Protein AF-A0A1S3U3G4-F1 (afdb_monomer_lite)

InterPro domains:
  IPR009332 Mediator of RNA polymerase II transcription subunit 22 [PF06179] (36-135)
  IPR009332 Mediator of RNA polymerase II transcription subunit 22 [PTHR12434] (1-152)

Foldseek 3Di:
DDDDDDDDPDPPPPPDDDPVVVVVVVVVVVVVVLVVLLVVLVCLLVVLVVVLVVLPDPDDDDPDVPVSVVSNVVSVVSNVVSVVSVVVSVVVVVVCVVVVVVVVVVVVVVVVVVVVVVVVVVVVVVVVVVVVVVVVVVVVVVVVVVVVVVVVVVVPDD

Sequence (158 aa):
MNKGGAAGLGGGAGAGSGPTAAAASAAAQKQKTLLQRVEGDIANIVDNFSHLVNVARVNDPPVRNSQEAFMMEMRSARMVQAADSLLKLVSELKQTAIFSGFASLNDHVEQRRIEFNQLAEKTDHTLSKVGEEAAANLKELESHYSSSAQKIMQNLQP

Structure (mmCIF, N/CA/C/O backbone):
data_AF-A0A1S3U3G4-F1
#
_entry.id   AF-A0A1S3U3G4-F1
#
loop_
_atom_site.group_PDB
_atom_site.id
_atom_site.type_symbol
_atom_site.label_atom_id
_atom_site.label_alt_id
_atom_site.label_comp_id
_atom_site.label_asym_id
_atom_site.label_entity_id
_atom_site.label_seq_id
_atom_site.pdbx_PDB_ins_code
_atom_site.Cartn_x
_atom_site.Cartn_y
_atom_site.Cartn_z
_atom_site.occupancy
_atom_site.B_iso_or_equiv
_atom_site.auth_seq_id
_atom_site.auth_comp_id
_atom_site.auth_asym_id
_atom_site.auth_atom_id
_atom_site.pdbx_PDB_model_num
ATOM 1 N N . MET A 1 1 ? -53.253 -13.707 32.583 1.00 36.16 1 MET A N 1
ATOM 2 C CA . MET A 1 1 ? -53.278 -14.556 31.367 1.00 36.16 1 MET A CA 1
ATOM 3 C C . MET A 1 1 ? -52.934 -13.644 30.191 1.00 36.16 1 MET A C 1
ATOM 5 O O . MET A 1 1 ? -53.632 -12.662 30.026 1.00 36.16 1 MET A O 1
ATOM 9 N N . ASN A 1 2 ? -51.712 -13.738 29.642 1.00 41.88 2 ASN A N 1
ATOM 10 C CA . ASN A 1 2 ? -51.392 -14.451 28.379 1.00 41.88 2 ASN A CA 1
ATOM 11 C C . ASN A 1 2 ? -51.920 -13.655 27.162 1.00 41.88 2 ASN A C 1
ATOM 13 O O . ASN A 1 2 ? -53.105 -13.368 27.154 1.00 41.88 2 ASN A O 1
ATOM 17 N N . LYS A 1 3 ? -51.216 -13.249 26.100 1.00 43.06 3 LYS A N 1
ATOM 18 C CA . LYS A 1 3 ? -49.966 -13.575 25.370 1.00 43.06 3 LYS A CA 1
ATOM 19 C C . LYS A 1 3 ? -49.747 -12.331 24.455 1.00 43.06 3 LYS A C 1
ATOM 21 O O . LYS A 1 3 ? -50.729 -11.686 24.119 1.00 43.06 3 LYS A O 1
ATOM 26 N N . GLY A 1 4 ? -48.563 -11.856 24.074 1.00 36.19 4 GLY A N 1
ATOM 27 C CA . GLY A 1 4 ? -47.518 -12.565 23.339 1.00 36.19 4 GLY A CA 1
ATOM 28 C C . GLY A 1 4 ? -47.678 -12.406 21.811 1.00 36.19 4 GLY A C 1
ATOM 29 O O . GLY A 1 4 ? -48.611 -12.973 21.254 1.00 36.19 4 GLY A O 1
ATOM 30 N N . GLY A 1 5 ? -46.718 -11.724 21.163 1.00 35.78 5 GLY A N 1
ATOM 31 C CA . GLY A 1 5 ? -46.407 -11.789 19.716 1.00 35.78 5 GLY A CA 1
ATOM 32 C C . GLY A 1 5 ? -46.941 -10.628 18.860 1.00 35.78 5 GLY A C 1
ATOM 33 O O . GLY A 1 5 ? -48.020 -10.123 19.124 1.00 35.78 5 GLY A O 1
ATOM 34 N N . ALA A 1 6 ? -46.285 -10.147 17.802 1.00 36.09 6 ALA A N 1
ATOM 35 C CA . ALA A 1 6 ? -44.991 -10.434 17.176 1.00 36.09 6 ALA A CA 1
ATOM 36 C C . ALA A 1 6 ? -44.709 -9.256 16.203 1.00 36.09 6 ALA A C 1
ATOM 38 O O . ALA A 1 6 ? -45.630 -8.735 15.585 1.00 36.09 6 ALA A O 1
ATOM 39 N N . ALA A 1 7 ? -43.512 -8.670 16.231 1.00 40.97 7 ALA A N 1
ATOM 40 C CA . ALA A 1 7 ? -42.483 -8.814 15.193 1.00 40.97 7 ALA A CA 1
ATOM 41 C C . ALA A 1 7 ? -42.907 -8.382 13.772 1.00 40.97 7 ALA A C 1
ATOM 43 O O . ALA A 1 7 ? -43.658 -9.067 13.087 1.00 40.97 7 ALA A O 1
ATOM 44 N N . GLY A 1 8 ? -42.325 -7.271 13.315 1.00 32.69 8 GLY A N 1
ATOM 45 C CA . GLY A 1 8 ? -42.428 -6.791 11.937 1.00 32.69 8 GLY A CA 1
ATOM 46 C C . GLY A 1 8 ? -41.546 -5.573 11.658 1.00 32.69 8 GLY A C 1
ATOM 47 O O . GLY A 1 8 ? -41.961 -4.679 10.933 1.00 32.69 8 GLY A O 1
ATOM 48 N N . LEU A 1 9 ? -40.353 -5.492 12.258 1.00 38.19 9 LEU A N 1
ATOM 49 C CA . LEU A 1 9 ? -39.342 -4.513 11.853 1.00 38.19 9 LEU A CA 1
ATOM 50 C C . LEU A 1 9 ? -38.519 -5.145 10.734 1.00 38.19 9 LEU A C 1
ATOM 52 O O . LEU A 1 9 ? -37.629 -5.961 10.971 1.00 38.19 9 LEU A O 1
ATOM 56 N N . GLY A 1 10 ? -38.900 -4.804 9.503 1.00 31.92 10 GLY A N 1
ATOM 57 C CA . GLY A 1 10 ? -38.177 -5.159 8.295 1.00 31.92 10 GLY A CA 1
ATOM 58 C C . GLY A 1 10 ? -36.745 -4.639 8.362 1.00 31.92 10 GLY A C 1
ATOM 59 O O . GLY A 1 10 ? -36.504 -3.433 8.349 1.00 31.92 10 GLY A O 1
ATOM 60 N N . GLY A 1 11 ? -35.798 -5.572 8.418 1.00 37.03 11 GLY A N 1
ATOM 61 C CA . GLY A 1 11 ? -34.391 -5.315 8.162 1.00 37.03 11 GLY A CA 1
ATOM 62 C C . GLY A 1 11 ? -34.191 -4.986 6.688 1.00 37.03 11 GLY A C 1
ATOM 63 O O . GLY A 1 11 ? -33.960 -5.873 5.871 1.00 37.03 11 GLY A O 1
ATOM 64 N N . GLY A 1 12 ? -34.281 -3.703 6.351 1.00 32.50 12 GLY A N 1
ATOM 65 C CA . GLY A 1 12 ? -33.716 -3.165 5.122 1.00 32.50 12 GLY A CA 1
ATOM 66 C C . GLY A 1 12 ? -32.209 -3.028 5.297 1.00 32.50 12 GLY A C 1
ATOM 67 O O . GLY A 1 12 ? -31.729 -2.004 5.776 1.00 32.50 12 GLY A O 1
ATOM 68 N N . ALA A 1 13 ? -31.464 -4.070 4.932 1.00 41.88 13 ALA A N 1
ATOM 69 C CA . ALA A 1 13 ? -30.026 -3.985 4.735 1.00 41.88 13 ALA A CA 1
ATOM 70 C C . ALA A 1 13 ? -29.755 -3.033 3.558 1.00 41.88 13 ALA A C 1
ATOM 72 O O . ALA A 1 13 ? -29.827 -3.419 2.392 1.00 41.88 13 ALA A O 1
ATOM 73 N N . GLY A 1 14 ? -29.488 -1.766 3.876 1.00 37.44 14 GLY A N 1
ATOM 74 C CA . GLY A 1 14 ? -28.977 -0.778 2.935 1.00 37.44 14 GLY A CA 1
ATOM 75 C C . GLY A 1 14 ? -27.564 -1.159 2.509 1.00 37.44 14 GLY A C 1
ATOM 76 O O . GLY A 1 14 ? -26.582 -0.775 3.141 1.00 37.44 14 GLY A O 1
ATOM 77 N N . ALA A 1 15 ? -27.468 -1.950 1.447 1.00 52.94 15 ALA A N 1
ATOM 78 C CA . ALA A 1 15 ? -26.236 -2.153 0.713 1.00 52.94 15 ALA A CA 1
ATOM 79 C C . ALA A 1 15 ? -25.875 -0.858 -0.033 1.00 52.94 15 ALA A C 1
ATOM 81 O O . ALA A 1 15 ? -26.649 -0.374 -0.853 1.00 52.94 15 ALA A O 1
ATOM 82 N N . GLY A 1 16 ? -24.673 -0.338 0.227 1.00 50.16 16 GLY A N 1
ATOM 83 C CA . GLY A 1 16 ? -23.975 0.560 -0.694 1.00 50.16 16 GLY A CA 1
ATOM 84 C C . GLY A 1 16 ? -24.021 2.049 -0.358 1.00 50.16 16 GLY A C 1
ATOM 85 O O . GLY A 1 16 ? -24.753 2.781 -1.000 1.00 50.16 16 GLY A O 1
ATOM 86 N N . SER A 1 17 ? -23.171 2.491 0.579 1.00 49.12 17 SER A N 1
ATOM 87 C CA . SER A 1 17 ? -22.425 3.775 0.521 1.00 49.12 17 SER A CA 1
ATOM 88 C C . SER A 1 17 ? -21.738 4.099 1.860 1.00 49.12 17 SER A C 1
ATOM 90 O O . SER A 1 17 ? -21.775 5.234 2.334 1.00 49.12 17 SER A O 1
ATOM 92 N N . GLY A 1 18 ? -21.144 3.109 2.530 1.00 50.78 18 GLY A N 1
ATOM 93 C CA . GLY A 1 18 ? -20.361 3.380 3.738 1.00 50.78 18 GLY A CA 1
ATOM 94 C C . GLY A 1 18 ? -18.995 3.994 3.388 1.00 50.78 18 GLY A C 1
ATOM 95 O O . GLY A 1 18 ? -18.447 3.659 2.333 1.00 50.78 18 GLY A O 1
ATOM 96 N N . PRO A 1 19 ? -18.391 4.824 4.260 1.00 60.75 19 PRO A N 1
ATOM 97 C CA . PRO A 1 19 ? -17.027 5.346 4.083 1.00 60.75 19 PRO A CA 1
ATOM 98 C C . PRO A 1 19 ? -15.988 4.245 3.788 1.00 60.75 19 PRO A C 1
ATOM 100 O O . PRO A 1 19 ? -15.041 4.466 3.038 1.00 60.75 19 PRO A O 1
ATOM 103 N N . THR A 1 20 ? -16.223 3.021 4.266 1.00 70.94 20 THR A N 1
ATOM 104 C CA . THR A 1 20 ? -15.415 1.827 3.977 1.00 70.94 20 THR A CA 1
ATOM 105 C C . THR A 1 20 ? -15.474 1.384 2.508 1.00 70.94 20 THR A C 1
ATOM 107 O O . THR A 1 20 ? -14.459 0.974 1.953 1.00 70.94 20 THR A O 1
ATOM 110 N N . ALA A 1 21 ? -16.628 1.498 1.839 1.00 69.75 21 ALA A N 1
ATOM 111 C CA . ALA A 1 21 ? -16.771 1.132 0.426 1.00 69.75 21 ALA A CA 1
ATOM 112 C C . ALA A 1 21 ? -16.067 2.145 -0.493 1.00 69.75 21 ALA A C 1
ATOM 114 O O . ALA A 1 21 ? -15.392 1.760 -1.449 1.00 69.75 21 ALA A O 1
ATOM 115 N N . ALA A 1 22 ? -16.161 3.436 -0.160 1.00 74.31 22 ALA A N 1
ATOM 116 C CA . ALA A 1 22 ? -15.423 4.489 -0.852 1.00 74.31 22 ALA A CA 1
ATOM 117 C C . ALA A 1 22 ? -13.904 4.306 -0.680 1.00 74.31 22 ALA A C 1
ATOM 119 O O . ALA A 1 22 ? -13.168 4.325 -1.668 1.00 74.31 22 ALA A O 1
ATOM 120 N N . ALA A 1 23 ? -13.441 4.024 0.543 1.00 75.88 23 ALA A N 1
ATOM 121 C CA . ALA A 1 23 ? -12.035 3.740 0.825 1.00 75.88 23 ALA A CA 1
ATOM 122 C C . ALA A 1 23 ? -11.519 2.497 0.077 1.00 75.88 23 ALA A C 1
ATOM 124 O O . ALA A 1 23 ? -10.435 2.540 -0.506 1.00 75.88 23 ALA A O 1
ATOM 125 N N . ALA A 1 24 ? -12.309 1.420 0.017 1.00 74.94 24 ALA A N 1
ATOM 126 C CA . ALA A 1 24 ? -11.961 0.215 -0.736 1.00 74.94 24 ALA A CA 1
ATOM 127 C C . ALA A 1 24 ? -11.836 0.491 -2.245 1.00 74.94 24 ALA A C 1
ATOM 129 O O . ALA A 1 24 ? -10.873 0.056 -2.878 1.00 74.94 24 ALA A O 1
ATOM 130 N N . SER A 1 25 ? -12.760 1.270 -2.818 1.00 77.62 25 SER A N 1
ATOM 131 C CA . SER A 1 25 ? -12.692 1.660 -4.233 1.00 77.62 25 SER A CA 1
ATOM 132 C C . SER A 1 25 ? -11.470 2.535 -4.541 1.00 77.62 25 SER A C 1
ATOM 134 O O . SER A 1 25 ? -10.792 2.321 -5.546 1.00 77.62 25 SER A O 1
ATOM 136 N N . ALA A 1 26 ? -11.123 3.463 -3.642 1.00 82.62 26 ALA A N 1
ATOM 137 C CA . ALA A 1 26 ? -9.941 4.307 -3.771 1.00 82.62 26 ALA A CA 1
ATOM 138 C C . ALA A 1 26 ? -8.642 3.492 -3.661 1.00 82.62 26 ALA A C 1
ATOM 140 O O . ALA A 1 26 ? -7.702 3.729 -4.420 1.00 82.62 26 ALA A O 1
ATOM 141 N N . ALA A 1 27 ? -8.596 2.498 -2.769 1.00 82.25 27 ALA A N 1
ATOM 142 C CA . ALA A 1 27 ? -7.463 1.584 -2.641 1.00 82.25 27 ALA A CA 1
ATOM 143 C C . ALA A 1 27 ? -7.274 0.729 -3.904 1.00 82.25 27 ALA A C 1
ATOM 145 O O . ALA A 1 27 ? -6.158 0.635 -4.417 1.00 82.25 27 ALA A O 1
ATOM 146 N N . ALA A 1 28 ? -8.361 0.178 -4.455 1.00 82.44 28 ALA A N 1
ATOM 147 C CA . ALA A 1 28 ? -8.326 -0.588 -5.700 1.00 82.44 28 ALA A CA 1
ATOM 148 C C . ALA A 1 28 ? -7.869 0.272 -6.891 1.00 82.44 28 ALA A C 1
ATOM 150 O O . ALA A 1 28 ? -7.025 -0.150 -7.685 1.00 82.44 28 ALA A O 1
ATOM 151 N N . GLN A 1 29 ? -8.365 1.509 -6.986 1.00 88.69 29 GLN A N 1
ATOM 152 C CA . GLN A 1 29 ? -7.934 2.445 -8.022 1.00 88.69 29 GLN A CA 1
ATOM 153 C C . GLN A 1 29 ? -6.453 2.812 -7.869 1.00 88.69 29 GLN A C 1
ATOM 155 O O . GLN A 1 29 ? -5.720 2.826 -8.856 1.00 88.69 29 GLN A O 1
ATOM 160 N N . LYS A 1 30 ? -5.983 3.049 -6.637 1.00 88.06 30 LYS A N 1
ATOM 161 C CA . LYS A 1 30 ? -4.565 3.303 -6.357 1.00 88.06 30 LYS A CA 1
ATOM 162 C C . LYS A 1 30 ? -3.699 2.117 -6.786 1.00 88.06 30 LYS A C 1
ATOM 164 O O . LYS A 1 30 ? -2.701 2.324 -7.467 1.00 88.06 30 LYS A O 1
ATOM 169 N N . GLN A 1 31 ? -4.095 0.887 -6.456 1.00 88.25 31 GLN A N 1
ATOM 170 C CA . GLN A 1 31 ? -3.385 -0.323 -6.882 1.00 88.25 31 GLN A CA 1
ATOM 171 C C . GLN A 1 31 ? -3.285 -0.414 -8.408 1.00 88.25 31 GLN A C 1
ATOM 173 O O . GLN A 1 31 ? -2.203 -0.662 -8.937 1.00 88.25 31 GLN A O 1
ATOM 178 N N . LYS A 1 32 ? -4.390 -0.166 -9.120 1.00 92.81 32 LYS A N 1
ATOM 179 C CA . LYS A 1 32 ? -4.409 -0.168 -10.586 1.00 92.81 32 LYS A CA 1
ATOM 180 C C . LYS A 1 32 ? -3.440 0.862 -11.172 1.00 92.81 32 LYS A C 1
ATOM 182 O O . LYS A 1 32 ? -2.662 0.519 -12.056 1.00 92.81 32 LYS A O 1
ATOM 187 N N . THR A 1 33 ? -3.446 2.092 -10.661 1.00 93.56 33 THR A N 1
ATOM 188 C CA . THR A 1 33 ? -2.533 3.151 -11.117 1.00 93.56 33 THR A CA 1
ATOM 189 C C . THR A 1 33 ? -1.068 2.782 -10.881 1.00 93.56 33 THR A C 1
ATOM 191 O O . THR A 1 33 ? -0.233 2.999 -11.757 1.00 93.56 33 THR A O 1
ATOM 194 N N . LEU A 1 34 ? -0.745 2.202 -9.720 1.00 92.94 34 LEU A N 1
ATOM 195 C CA . LEU A 1 34 ? 0.618 1.766 -9.406 1.00 92.94 34 LEU A CA 1
ATOM 196 C C . LEU A 1 34 ? 1.086 0.667 -10.371 1.00 92.94 34 LEU A C 1
ATOM 198 O O . LEU A 1 34 ? 2.201 0.753 -10.875 1.00 92.94 34 LEU A O 1
ATOM 202 N N . LEU A 1 35 ? 0.231 -0.314 -10.681 1.00 94.19 35 LEU A N 1
ATOM 203 C CA . LEU A 1 35 ? 0.539 -1.370 -11.655 1.00 94.19 35 LEU A CA 1
ATOM 204 C C . LEU A 1 35 ? 0.771 -0.809 -13.060 1.00 94.19 35 LEU A C 1
ATOM 206 O O . LEU A 1 35 ? 1.789 -1.108 -13.675 1.00 94.19 35 LEU A O 1
ATOM 210 N N . GLN A 1 36 ? -0.118 0.068 -13.532 1.00 96.44 36 GLN A N 1
ATOM 211 C CA . GLN A 1 36 ? 0.034 0.710 -14.841 1.00 96.44 36 GLN A CA 1
ATOM 212 C C . GLN A 1 36 ? 1.340 1.506 -14.943 1.00 96.44 36 GLN A C 1
ATOM 214 O O . GLN A 1 36 ? 1.988 1.505 -15.988 1.00 96.44 36 GLN A O 1
ATOM 219 N N . ARG A 1 37 ? 1.750 2.167 -13.854 1.00 96.31 37 ARG A N 1
ATOM 220 C CA . ARG A 1 37 ? 3.017 2.899 -13.793 1.00 96.31 37 ARG A CA 1
ATOM 221 C C . ARG A 1 37 ? 4.225 1.961 -13.858 1.00 96.31 37 ARG A C 1
ATOM 223 O O . ARG A 1 37 ? 5.140 2.249 -14.619 1.00 96.31 37 ARG A O 1
ATOM 230 N N . VAL A 1 38 ? 4.210 0.831 -13.138 1.00 97.38 38 VAL A N 1
ATOM 231 C CA . VAL A 1 38 ? 5.260 -0.208 -13.245 1.00 97.38 38 VAL A CA 1
ATOM 232 C C . VAL A 1 38 ? 5.400 -0.684 -14.682 1.00 97.38 38 VAL A C 1
ATOM 234 O O . VAL A 1 38 ? 6.498 -0.672 -15.230 1.00 97.38 38 VAL A O 1
ATOM 237 N N . GLU A 1 39 ? 4.291 -1.121 -15.276 1.00 97.50 39 GLU A N 1
ATOM 238 C CA . GLU A 1 39 ? 4.275 -1.691 -16.621 1.00 97.50 39 GLU A CA 1
ATOM 239 C C . GLU A 1 39 ? 4.782 -0.675 -17.647 1.00 97.50 39 GLU A C 1
ATOM 241 O O . GLU A 1 39 ? 5.643 -1.002 -18.463 1.00 97.50 39 GLU A O 1
ATOM 246 N N . GLY A 1 40 ? 4.316 0.574 -17.553 1.00 97.81 40 GLY A N 1
ATOM 247 C CA . GLY A 1 40 ? 4.755 1.661 -18.422 1.00 97.81 40 GLY A CA 1
ATOM 248 C C . GLY A 1 40 ? 6.237 2.003 -18.262 1.00 97.81 40 GLY A C 1
ATOM 249 O O . GLY A 1 40 ? 6.940 2.152 -19.259 1.00 97.81 40 GLY A O 1
ATOM 250 N N . ASP A 1 41 ? 6.740 2.101 -17.030 1.00 98.19 41 ASP A N 1
ATOM 251 C CA . ASP A 1 41 ? 8.147 2.423 -16.775 1.00 98.19 41 ASP A CA 1
ATOM 252 C C . ASP A 1 41 ? 9.080 1.280 -17.217 1.00 98.19 41 ASP A C 1
ATOM 254 O O . ASP A 1 41 ? 10.121 1.540 -17.823 1.00 98.19 41 ASP A O 1
ATOM 258 N N . ILE A 1 42 ? 8.697 0.015 -17.002 1.00 97.94 42 ILE A N 1
ATOM 259 C CA . ILE A 1 42 ? 9.455 -1.148 -17.495 1.00 97.94 42 ILE A CA 1
ATOM 260 C C . ILE A 1 42 ? 9.467 -1.177 -19.025 1.00 97.94 42 ILE A C 1
ATOM 262 O O . ILE A 1 42 ? 10.539 -1.328 -19.614 1.00 97.94 42 ILE A O 1
ATOM 266 N N . ALA A 1 43 ? 8.311 -0.997 -19.672 1.00 97.88 43 ALA A N 1
ATOM 267 C CA . ALA A 1 43 ? 8.224 -0.947 -21.130 1.00 97.88 43 ALA A CA 1
ATOM 268 C C . ALA A 1 43 ? 9.111 0.171 -21.695 1.00 97.88 43 ALA A C 1
ATOM 270 O O . ALA A 1 43 ? 9.930 -0.078 -22.577 1.00 97.88 43 ALA A O 1
ATOM 271 N N . ASN A 1 44 ? 9.059 1.370 -21.102 1.00 97.38 44 ASN A N 1
ATOM 272 C CA . ASN A 1 44 ? 9.925 2.485 -21.481 1.00 97.38 44 ASN A CA 1
ATOM 273 C C . ASN A 1 44 ? 11.414 2.129 -21.379 1.00 97.38 44 ASN A C 1
ATOM 275 O O . ASN A 1 44 ? 12.183 2.479 -22.275 1.00 97.38 44 ASN A O 1
ATOM 279 N N . ILE A 1 45 ? 11.848 1.444 -20.319 1.00 98.19 45 ILE A N 1
ATOM 280 C CA . ILE A 1 45 ? 13.251 1.028 -20.179 1.00 98.19 45 ILE A CA 1
ATOM 281 C C . ILE A 1 45 ? 13.629 0.038 -21.284 1.00 98.19 45 ILE A C 1
ATOM 283 O O . ILE A 1 45 ? 14.643 0.235 -21.956 1.00 98.19 45 ILE A O 1
ATOM 287 N N . VAL A 1 46 ? 12.815 -0.999 -21.491 1.00 97.94 46 VAL A N 1
ATOM 288 C CA . VAL A 1 46 ? 13.081 -2.064 -22.469 1.00 97.94 46 VAL A CA 1
ATOM 289 C C . VAL A 1 46 ? 13.098 -1.520 -23.897 1.00 97.94 46 VAL A C 1
ATOM 291 O O . VAL A 1 46 ? 14.021 -1.830 -24.654 1.00 97.94 46 VAL A O 1
ATOM 294 N N . ASP A 1 47 ? 12.139 -0.670 -24.260 1.00 97.19 47 ASP A N 1
ATOM 295 C CA . ASP A 1 47 ? 12.034 -0.089 -25.598 1.00 97.19 47 ASP A CA 1
ATOM 296 C C . ASP A 1 47 ? 13.221 0.835 -25.890 1.00 97.19 47 ASP A C 1
ATOM 298 O O . ASP A 1 47 ? 13.895 0.702 -26.917 1.00 97.19 47 ASP A O 1
ATOM 302 N N . ASN A 1 48 ? 13.540 1.751 -24.966 1.00 96.50 48 ASN A N 1
ATOM 303 C CA . ASN A 1 48 ? 14.674 2.660 -25.142 1.00 96.50 48 ASN A CA 1
ATOM 304 C C . ASN A 1 48 ? 16.007 1.899 -25.189 1.00 96.50 48 ASN A C 1
ATOM 306 O O . ASN A 1 48 ? 16.850 2.229 -26.027 1.00 96.50 48 ASN A O 1
ATOM 310 N N . PHE A 1 49 ? 16.177 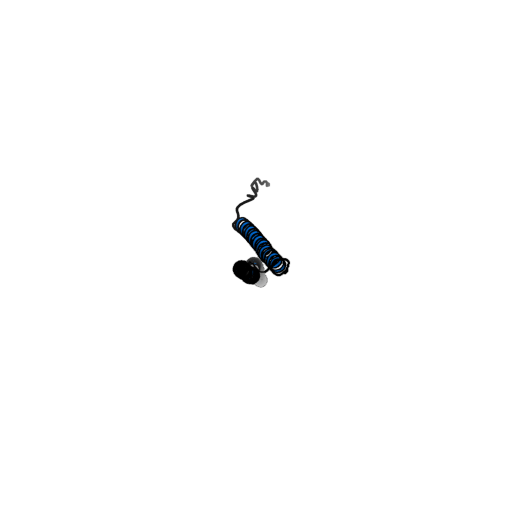0.853 -24.374 1.00 96.19 49 PHE A N 1
ATOM 311 C CA . PHE A 1 49 ? 17.362 -0.003 -24.414 1.00 96.19 49 PHE A CA 1
ATOM 312 C C . PHE A 1 49 ? 17.478 -0.772 -25.735 1.00 96.19 49 PHE A C 1
ATOM 314 O O . PHE A 1 49 ? 18.534 -0.764 -26.365 1.00 96.19 49 PHE A O 1
ATOM 321 N N . SER A 1 50 ? 16.383 -1.371 -26.209 1.00 93.81 50 SER A N 1
ATOM 322 C CA . SER A 1 50 ? 16.342 -2.088 -27.491 1.00 93.81 50 SER A CA 1
ATOM 323 C C . SER A 1 50 ? 16.754 -1.178 -28.645 1.00 93.81 50 SER A C 1
ATOM 325 O O . SER A 1 50 ? 17.530 -1.559 -29.522 1.00 93.81 50 SER A O 1
ATOM 327 N N . HIS A 1 51 ? 16.295 0.070 -28.624 1.00 89.44 51 HIS A N 1
ATOM 328 C CA . HIS A 1 51 ? 16.711 1.055 -29.605 1.00 89.44 51 HIS A CA 1
ATOM 329 C C . HIS A 1 51 ? 18.179 1.470 -29.488 1.00 89.44 51 HIS A C 1
ATOM 331 O O . HIS A 1 51 ? 18.822 1.629 -30.523 1.00 89.44 51 HIS A O 1
ATOM 337 N N . LEU A 1 52 ? 18.716 1.644 -28.275 1.00 90.81 52 LEU A N 1
ATOM 338 C CA . LEU A 1 52 ? 20.143 1.922 -28.079 1.00 90.81 52 LEU A CA 1
ATOM 339 C C . LEU A 1 52 ? 21.007 0.816 -28.686 1.00 90.81 52 LEU A C 1
ATOM 341 O O . LEU A 1 52 ? 21.934 1.112 -29.435 1.00 90.81 52 LEU A O 1
ATOM 345 N N . VAL A 1 53 ? 20.658 -0.447 -28.426 1.00 89.12 53 VAL A N 1
ATOM 346 C CA . VAL A 1 53 ? 21.354 -1.608 -28.996 1.00 89.12 53 VAL A CA 1
ATOM 347 C C . VAL A 1 53 ? 21.273 -1.597 -30.520 1.00 89.12 53 VAL A C 1
ATOM 349 O O . VAL A 1 53 ? 22.283 -1.814 -31.182 1.00 89.12 53 VAL A O 1
ATOM 352 N N . ASN A 1 54 ? 20.103 -1.301 -31.090 1.00 85.31 54 ASN A N 1
ATOM 353 C CA . ASN A 1 54 ? 19.930 -1.254 -32.542 1.00 85.31 54 ASN A CA 1
ATOM 354 C C . ASN A 1 54 ? 20.763 -0.150 -33.208 1.00 85.31 54 ASN A C 1
ATOM 356 O O . ASN A 1 54 ? 21.369 -0.410 -34.242 1.00 85.31 54 ASN A O 1
ATOM 360 N N . VAL A 1 55 ? 20.827 1.047 -32.615 1.00 79.44 55 VAL A N 1
ATOM 361 C CA . VAL A 1 55 ? 21.635 2.166 -33.139 1.00 79.44 55 VAL A CA 1
ATOM 362 C C . VAL A 1 55 ? 23.136 1.919 -32.932 1.00 79.44 55 VAL A C 1
ATOM 364 O O . VAL A 1 55 ? 23.944 2.349 -33.743 1.00 79.44 55 VAL A O 1
ATOM 367 N N . ALA A 1 56 ? 23.530 1.176 -31.894 1.00 79.12 56 ALA A N 1
ATOM 368 C CA . ALA A 1 56 ? 24.931 0.821 -31.657 1.00 79.12 56 ALA A CA 1
ATOM 369 C C . ALA A 1 56 ? 25.493 -0.194 -32.675 1.00 79.12 56 ALA A C 1
ATOM 371 O O . ALA A 1 56 ? 26.710 -0.377 -32.752 1.00 79.12 56 ALA A O 1
ATOM 372 N N . ARG A 1 57 ? 24.639 -0.882 -33.450 1.00 77.00 57 ARG A N 1
ATOM 373 C CA . ARG A 1 57 ? 25.085 -1.839 -34.472 1.00 77.00 57 ARG A CA 1
ATOM 374 C C . ARG A 1 57 ? 25.613 -1.087 -35.693 1.00 77.00 57 ARG A C 1
ATOM 376 O O . ARG A 1 57 ? 24.849 -0.535 -36.476 1.00 77.00 57 ARG A O 1
ATOM 383 N N . VAL A 1 58 ? 26.929 -1.127 -35.874 1.00 65.12 58 VAL A N 1
ATOM 384 C CA . VAL A 1 58 ? 27.632 -0.543 -37.024 1.00 65.12 58 VAL A CA 1
ATOM 385 C C . VAL A 1 58 ? 27.281 -1.328 -38.292 1.00 65.12 58 VAL A C 1
ATOM 387 O O . VAL A 1 58 ? 27.785 -2.432 -38.477 1.00 65.12 58 VAL A O 1
ATOM 390 N N . ASN A 1 59 ? 26.410 -0.784 -39.149 1.00 62.66 59 ASN A N 1
ATOM 391 C CA . ASN A 1 59 ? 26.056 -1.407 -40.433 1.00 62.66 59 ASN A CA 1
ATOM 392 C C . ASN A 1 59 ? 26.217 -0.492 -41.667 1.00 62.66 59 ASN A C 1
ATOM 394 O O . ASN A 1 59 ? 26.189 -1.033 -42.765 1.00 62.66 59 ASN A O 1
ATOM 398 N N . ASP A 1 60 ? 26.436 0.827 -41.539 1.00 60.84 60 ASP A N 1
ATOM 399 C CA . ASP A 1 60 ? 26.536 1.740 -42.701 1.00 60.84 60 ASP A CA 1
ATOM 400 C C . ASP A 1 60 ? 27.652 2.814 -42.586 1.00 60.84 60 ASP A C 1
ATOM 402 O O . ASP A 1 60 ? 28.096 3.114 -41.472 1.00 60.84 60 ASP A O 1
ATOM 406 N N . PRO A 1 61 ? 28.138 3.388 -43.720 1.00 56.09 61 PRO A N 1
ATOM 407 C CA . PRO A 1 61 ? 29.269 4.328 -43.780 1.00 56.09 61 PRO A CA 1
ATOM 408 C C . PRO A 1 61 ? 29.018 5.669 -43.052 1.00 56.09 61 PRO A C 1
ATOM 410 O O . PRO A 1 61 ? 27.882 6.013 -42.729 1.00 56.09 61 PRO A O 1
ATOM 413 N N . PRO A 1 62 ? 30.068 6.482 -42.807 1.00 60.78 62 PRO A N 1
ATOM 414 C CA . PRO A 1 62 ? 30.151 7.410 -41.682 1.00 60.78 62 PRO A CA 1
ATOM 415 C C . PRO A 1 62 ? 29.417 8.729 -41.946 1.00 60.78 62 PRO A C 1
ATOM 417 O O . PRO A 1 62 ? 30.048 9.764 -42.138 1.00 60.78 62 PRO A O 1
ATOM 420 N N . VAL A 1 63 ? 28.085 8.738 -41.969 1.00 58.66 63 VAL A N 1
ATOM 421 C CA . VAL A 1 63 ? 27.329 9.990 -42.140 1.00 58.66 63 VAL A CA 1
ATOM 422 C C . VAL A 1 63 ? 26.052 10.002 -41.298 1.00 58.66 63 VAL A C 1
ATOM 424 O O . VAL A 1 63 ? 24.960 10.107 -41.845 1.00 58.66 63 VAL A O 1
ATOM 427 N N . ARG A 1 64 ? 26.178 9.904 -39.961 1.00 62.97 64 ARG A N 1
ATOM 428 C CA . ARG A 1 64 ? 25.132 10.346 -38.997 1.00 62.97 64 ARG A CA 1
ATOM 429 C C . ARG A 1 64 ? 25.531 10.428 -37.512 1.00 62.97 64 ARG A C 1
ATOM 431 O O . ARG A 1 64 ? 24.665 10.537 -36.648 1.00 62.97 64 ARG A O 1
ATOM 438 N N . ASN A 1 65 ? 26.831 10.500 -37.215 1.00 67.19 65 ASN A N 1
ATOM 439 C CA . ASN A 1 65 ? 27.368 10.377 -35.853 1.00 67.19 65 ASN A CA 1
ATOM 440 C C . ASN A 1 65 ? 26.737 11.342 -34.819 1.00 67.19 65 ASN A C 1
ATOM 442 O O . ASN A 1 65 ? 26.340 10.920 -33.740 1.00 67.19 65 ASN A O 1
ATOM 446 N N . SER A 1 66 ? 26.571 12.632 -35.137 1.00 77.12 66 SER A N 1
ATOM 447 C CA . SER A 1 66 ? 26.082 13.616 -34.152 1.00 77.12 66 SER A CA 1
ATOM 448 C C . SER A 1 66 ? 24.590 13.487 -33.820 1.00 77.12 66 SER A C 1
ATOM 450 O O . SER A 1 66 ? 24.206 13.608 -32.657 1.00 77.12 66 SER A O 1
ATOM 452 N N . GLN A 1 67 ? 23.736 13.226 -34.815 1.00 80.31 67 GLN A N 1
ATOM 453 C CA . GLN A 1 67 ? 22.294 13.068 -34.596 1.00 80.31 67 GLN A CA 1
ATOM 454 C C . GLN A 1 67 ? 21.983 11.758 -33.861 1.00 80.31 67 GLN A C 1
ATOM 456 O O . GLN A 1 67 ? 21.119 11.728 -32.985 1.00 80.31 67 GLN A O 1
ATOM 461 N N . GLU A 1 68 ? 22.691 10.681 -34.198 1.00 79.75 68 GLU A N 1
ATOM 462 C CA . GLU A 1 68 ? 22.556 9.391 -33.519 1.00 79.75 68 GLU A CA 1
ATOM 463 C C . GLU A 1 68 ? 23.064 9.458 -32.080 1.00 79.75 68 GLU A C 1
ATOM 465 O O . GLU A 1 68 ? 22.354 9.004 -31.183 1.00 79.75 68 GLU A O 1
ATOM 470 N N . ALA A 1 69 ? 24.203 10.117 -31.836 1.00 83.06 69 ALA A N 1
ATOM 471 C CA . ALA A 1 69 ? 24.717 10.355 -30.489 1.00 83.06 69 ALA A CA 1
ATOM 472 C C . ALA A 1 69 ? 23.710 11.123 -29.616 1.00 83.06 69 ALA A C 1
ATOM 474 O O . ALA A 1 69 ? 23.413 10.696 -28.500 1.00 83.06 69 ALA A O 1
ATOM 475 N N . PHE A 1 70 ? 23.102 12.191 -30.145 1.00 87.12 70 PHE A N 1
ATOM 476 C CA . PHE A 1 70 ? 22.061 12.934 -29.428 1.00 87.12 70 PHE A CA 1
ATOM 477 C C . PHE A 1 70 ? 20.822 12.072 -29.129 1.00 87.12 70 PHE A C 1
ATOM 479 O O . PHE A 1 70 ? 20.279 12.099 -28.023 1.00 87.12 70 PHE A O 1
ATOM 486 N N . MET A 1 71 ? 20.365 11.262 -30.091 1.00 86.00 71 MET A N 1
ATOM 487 C CA . MET A 1 71 ? 19.243 10.347 -29.859 1.00 86.00 71 MET A CA 1
ATOM 488 C C . MET A 1 71 ? 19.576 9.266 -28.823 1.00 86.00 71 MET A C 1
ATOM 490 O O . MET A 1 71 ? 18.699 8.894 -28.043 1.00 86.00 71 MET A O 1
ATOM 494 N N . MET A 1 72 ? 20.810 8.758 -28.797 1.00 89.19 72 MET A N 1
ATOM 495 C CA . MET A 1 72 ? 21.264 7.807 -27.781 1.00 89.19 72 MET A CA 1
ATOM 496 C C . MET A 1 72 ? 21.282 8.441 -26.386 1.00 89.19 72 MET A C 1
ATOM 498 O O . MET A 1 72 ? 20.800 7.833 -25.428 1.00 89.19 72 MET A O 1
ATOM 502 N N . GLU A 1 73 ? 21.763 9.677 -26.268 1.00 91.31 73 GLU A N 1
ATOM 503 C CA . GLU A 1 73 ? 21.752 10.425 -25.008 1.00 91.31 73 GLU A CA 1
ATOM 504 C C . GLU A 1 73 ? 20.318 10.627 -24.498 1.00 91.31 73 GLU A C 1
ATOM 506 O O . GLU A 1 73 ? 20.005 10.279 -23.359 1.00 91.31 73 GLU A O 1
ATOM 511 N N . MET A 1 74 ? 19.405 11.069 -25.369 1.00 93.94 74 MET A N 1
ATOM 512 C CA . MET A 1 74 ? 17.996 11.273 -25.017 1.00 93.94 74 MET A CA 1
ATOM 513 C C . MET A 1 74 ? 17.303 9.976 -24.570 1.00 93.94 74 MET A C 1
ATOM 515 O O . MET A 1 74 ? 16.537 9.973 -23.605 1.00 93.94 74 MET A O 1
ATOM 519 N N . ARG A 1 75 ? 17.563 8.851 -25.247 1.00 93.38 75 ARG A N 1
ATOM 520 C CA . ARG A 1 75 ? 17.019 7.535 -24.858 1.00 93.38 75 ARG A CA 1
ATOM 521 C C . ARG A 1 75 ? 17.576 7.072 -23.513 1.00 93.38 75 ARG A C 1
ATOM 523 O O . ARG A 1 75 ? 16.812 6.595 -22.678 1.00 93.38 75 ARG A O 1
ATOM 530 N N . SER A 1 76 ? 18.873 7.266 -23.282 1.00 95.19 76 SER A N 1
ATOM 531 C CA . SER A 1 76 ? 19.516 6.945 -22.003 1.00 95.19 76 SER A CA 1
ATOM 532 C C . SER A 1 76 ? 18.921 7.779 -20.866 1.00 95.19 76 SER A C 1
ATOM 534 O O . SER A 1 76 ? 18.561 7.235 -19.825 1.00 95.19 76 SER A O 1
ATOM 536 N N . ALA A 1 77 ? 18.708 9.080 -21.089 1.00 96.88 77 ALA A N 1
ATOM 537 C CA . ALA A 1 77 ? 18.051 9.958 -20.124 1.00 96.88 77 ALA A CA 1
ATOM 538 C C . ALA A 1 77 ? 16.620 9.493 -19.794 1.00 96.88 77 ALA A C 1
ATOM 540 O O . ALA A 1 77 ? 16.237 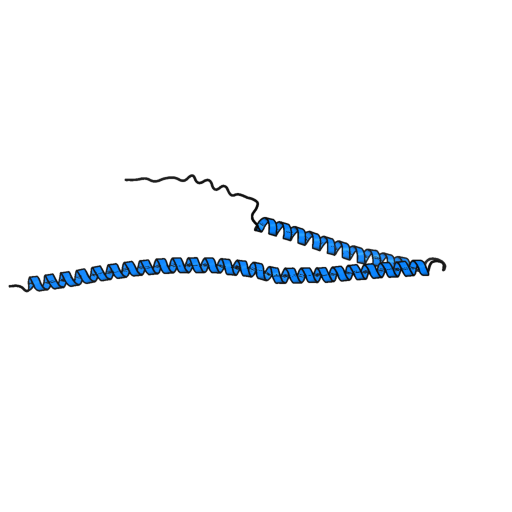9.452 -18.625 1.00 96.88 77 ALA A O 1
ATOM 541 N N . ARG A 1 78 ? 15.844 9.064 -20.800 1.00 96.69 78 ARG A N 1
ATOM 542 C CA . ARG A 1 78 ? 14.497 8.498 -20.595 1.00 96.69 78 ARG A CA 1
ATOM 543 C C . ARG A 1 78 ? 14.515 7.202 -19.785 1.00 96.69 78 ARG A C 1
ATOM 545 O O . ARG A 1 78 ? 13.649 7.019 -18.935 1.00 96.69 78 ARG A O 1
ATOM 552 N N . MET A 1 79 ? 15.501 6.327 -20.000 1.00 98.00 79 MET A N 1
ATOM 553 C CA . MET A 1 79 ? 15.672 5.121 -19.179 1.00 98.00 79 MET A CA 1
ATOM 554 C C . MET A 1 79 ? 15.964 5.472 -17.718 1.00 98.00 79 MET A C 1
ATOM 556 O O . MET A 1 79 ? 15.353 4.896 -16.821 1.00 98.00 79 MET A O 1
ATOM 560 N N . VAL A 1 80 ? 16.856 6.439 -17.474 1.00 98.00 80 VAL A N 1
ATOM 561 C CA . VAL A 1 80 ? 17.172 6.912 -16.115 1.00 98.00 80 VAL A CA 1
ATOM 562 C C . VAL A 1 80 ? 15.932 7.509 -15.445 1.00 98.00 80 VAL A C 1
ATOM 564 O O . VAL A 1 80 ? 15.665 7.216 -14.282 1.00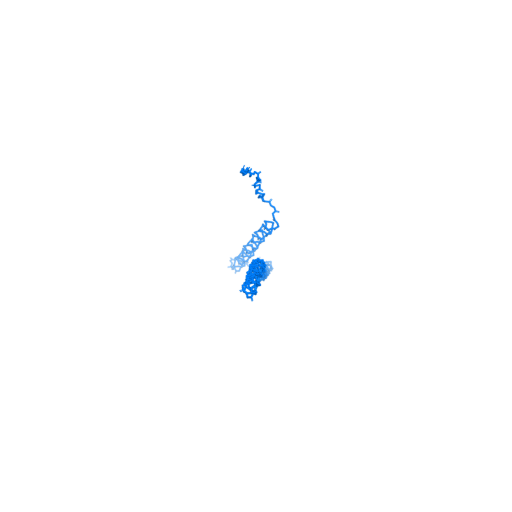 98.00 80 VAL A O 1
ATOM 567 N N . GLN A 1 81 ? 15.129 8.282 -16.178 1.00 97.88 81 GLN A N 1
ATOM 568 C CA . GLN A 1 81 ? 13.878 8.842 -15.668 1.00 97.88 81 GLN A CA 1
ATOM 569 C C . GLN A 1 81 ? 12.855 7.755 -15.295 1.00 97.88 81 GLN A C 1
ATOM 571 O O . GLN A 1 81 ? 12.231 7.840 -14.237 1.00 97.88 81 GLN A O 1
ATOM 576 N N . ALA A 1 82 ? 12.688 6.729 -16.133 1.00 98.06 82 ALA A N 1
ATOM 577 C CA . ALA A 1 82 ? 11.808 5.600 -15.835 1.00 98.06 82 ALA A CA 1
ATOM 578 C C . ALA A 1 82 ? 12.305 4.802 -14.615 1.00 98.06 82 ALA A C 1
ATOM 580 O O . ALA A 1 82 ? 11.515 4.437 -13.746 1.00 98.06 8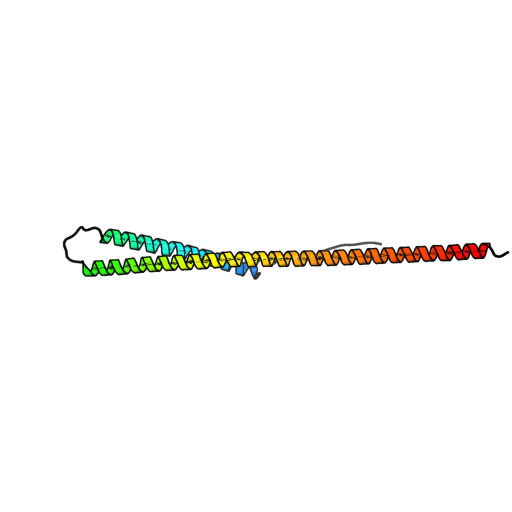2 ALA A O 1
ATOM 581 N N . ALA A 1 83 ? 13.620 4.607 -14.482 1.00 98.12 83 ALA A N 1
ATOM 582 C CA . ALA A 1 83 ? 14.212 3.960 -13.313 1.00 98.12 83 ALA A CA 1
ATOM 583 C C . ALA A 1 83 ? 13.986 4.765 -12.017 1.00 98.12 83 ALA A C 1
ATOM 585 O O . ALA A 1 83 ? 13.613 4.192 -10.993 1.00 98.12 83 ALA A O 1
ATOM 586 N N . ASP A 1 84 ? 14.142 6.092 -12.054 1.00 97.94 84 ASP A N 1
ATOM 587 C CA . ASP A 1 84 ? 13.818 6.972 -10.922 1.00 97.94 84 ASP A CA 1
ATOM 588 C C . ASP A 1 84 ? 12.322 6.910 -10.562 1.00 97.94 84 ASP A C 1
ATOM 590 O O . ASP A 1 84 ? 11.949 6.836 -9.388 1.00 97.94 84 ASP A O 1
ATOM 594 N N . SER A 1 85 ? 11.443 6.859 -11.567 1.00 97.81 85 SER A N 1
ATOM 595 C CA . SER A 1 85 ? 10.007 6.664 -11.351 1.00 97.81 85 SER A CA 1
ATOM 596 C C . SER A 1 85 ? 9.701 5.337 -10.640 1.00 97.81 85 SER A C 1
ATOM 598 O O . SER A 1 85 ? 8.923 5.336 -9.680 1.00 97.81 85 SER A O 1
ATOM 600 N N . LEU A 1 86 ? 10.371 4.239 -11.012 1.00 98.12 86 LEU A N 1
ATOM 601 C CA . LEU A 1 86 ? 10.258 2.949 -10.320 1.00 98.12 86 LEU A CA 1
ATOM 602 C C . LEU A 1 86 ? 10.763 3.016 -8.868 1.00 98.12 86 LEU A C 1
ATOM 604 O O . LEU A 1 86 ? 10.131 2.454 -7.974 1.00 98.12 86 LEU A O 1
ATOM 608 N N . LEU A 1 87 ? 11.856 3.733 -8.588 1.00 97.69 87 LEU A N 1
ATOM 609 C CA . LEU A 1 87 ? 12.348 3.923 -7.214 1.00 97.69 87 LEU A CA 1
ATOM 610 C C . LEU A 1 87 ? 11.350 4.701 -6.342 1.00 97.69 87 LEU A C 1
ATOM 612 O O . LEU A 1 87 ? 11.121 4.346 -5.178 1.00 97.69 87 LEU A O 1
ATOM 616 N N . LYS A 1 88 ? 10.711 5.735 -6.903 1.00 96.94 88 LYS A N 1
ATOM 617 C CA . LYS A 1 88 ? 9.631 6.477 -6.229 1.00 96.94 88 LYS A CA 1
ATOM 618 C C . LYS A 1 88 ? 8.436 5.578 -5.950 1.00 96.94 88 LYS A C 1
ATOM 620 O O . LYS A 1 88 ? 7.940 5.561 -4.828 1.00 96.94 88 LYS A O 1
ATOM 625 N N . LEU A 1 89 ? 8.036 4.766 -6.924 1.00 96.31 89 LEU A N 1
ATOM 626 C CA . LEU A 1 89 ? 6.966 3.793 -6.753 1.00 96.31 89 LEU A CA 1
ATOM 627 C C . LEU A 1 89 ? 7.266 2.791 -5.623 1.00 96.31 89 LEU A C 1
ATOM 629 O O . LEU A 1 89 ? 6.420 2.559 -4.761 1.00 96.31 89 LEU A O 1
ATOM 633 N N . VAL A 1 90 ? 8.476 2.226 -5.574 1.00 95.69 90 VAL A N 1
ATOM 634 C CA . VAL A 1 90 ? 8.891 1.329 -4.480 1.00 95.69 90 VAL A CA 1
ATOM 635 C C . VAL A 1 90 ? 8.802 2.039 -3.128 1.00 95.69 90 VAL A C 1
ATOM 637 O O . VAL A 1 90 ? 8.382 1.440 -2.136 1.00 95.69 90 VAL A O 1
ATOM 640 N N . SER A 1 91 ? 9.161 3.321 -3.078 1.00 95.25 91 SER A N 1
ATOM 641 C CA . SER A 1 91 ? 9.046 4.136 -1.865 1.00 95.25 91 SER A CA 1
ATOM 642 C C . SER A 1 91 ? 7.582 4.332 -1.443 1.00 95.25 91 SER A C 1
ATOM 644 O O . SER A 1 91 ? 7.256 4.129 -0.274 1.00 95.25 91 SER A O 1
ATOM 646 N N . GLU A 1 92 ? 6.681 4.623 -2.387 1.00 93.00 92 GLU A N 1
ATOM 647 C CA . GLU A 1 92 ? 5.231 4.725 -2.147 1.00 93.00 92 GLU A CA 1
ATOM 648 C C . GLU A 1 92 ? 4.620 3.395 -1.654 1.00 93.00 92 GLU A C 1
ATOM 650 O O . GLU A 1 92 ? 3.754 3.387 -0.769 1.00 93.00 92 GLU A O 1
ATOM 655 N N . LEU A 1 93 ? 5.083 2.257 -2.184 1.00 92.25 93 LEU A N 1
ATOM 656 C CA . LEU A 1 93 ? 4.656 0.922 -1.748 1.00 92.25 93 LEU A CA 1
ATOM 657 C C . LEU A 1 93 ? 5.114 0.618 -0.320 1.00 92.25 93 LEU A C 1
ATOM 659 O O . LEU A 1 93 ? 4.306 0.179 0.499 1.00 92.25 93 LEU A O 1
ATOM 663 N N . LYS A 1 94 ? 6.380 0.909 0.008 1.00 92.00 94 LYS A N 1
ATOM 664 C CA . LYS A 1 94 ? 6.907 0.775 1.377 1.00 92.00 94 LYS A CA 1
ATOM 665 C C . LYS A 1 94 ? 6.109 1.627 2.359 1.00 92.00 94 LYS A C 1
ATOM 667 O O . LYS A 1 94 ? 5.714 1.135 3.413 1.00 92.00 94 LYS A O 1
ATOM 672 N N . GLN A 1 95 ? 5.824 2.875 1.991 1.00 89.44 95 GLN A N 1
ATOM 673 C CA . GLN A 1 95 ? 5.011 3.777 2.799 1.00 89.44 95 GLN A CA 1
ATOM 674 C C . GLN A 1 95 ? 3.609 3.195 3.039 1.00 89.44 95 GLN A C 1
ATOM 676 O O . GLN A 1 95 ? 3.148 3.134 4.177 1.00 89.44 95 GLN A O 1
ATOM 681 N N . THR A 1 96 ? 2.953 2.707 1.982 1.00 86.44 96 THR A N 1
ATOM 682 C CA . THR A 1 96 ? 1.619 2.095 2.079 1.00 86.44 96 THR A CA 1
ATOM 683 C C . THR A 1 96 ? 1.625 0.860 2.990 1.00 86.44 96 THR A C 1
ATOM 685 O O . THR A 1 96 ? 0.732 0.724 3.821 1.00 86.44 96 THR A O 1
ATOM 688 N N . ALA A 1 97 ? 2.642 -0.004 2.900 1.00 83.31 97 ALA A N 1
ATOM 689 C CA . ALA A 1 97 ? 2.762 -1.192 3.749 1.00 83.31 97 ALA A CA 1
ATOM 690 C C . ALA A 1 97 ? 2.934 -0.844 5.240 1.00 83.31 97 ALA A C 1
ATOM 692 O O . ALA A 1 97 ? 2.282 -1.452 6.089 1.00 83.31 97 ALA A O 1
ATOM 693 N N . ILE A 1 98 ? 3.753 0.166 5.559 1.00 81.38 98 ILE A N 1
ATOM 694 C CA . ILE A 1 98 ? 3.961 0.632 6.941 1.00 81.38 98 ILE A CA 1
ATOM 695 C C . ILE A 1 98 ? 2.648 1.154 7.538 1.00 81.38 98 ILE A C 1
ATOM 697 O O . ILE A 1 98 ? 2.257 0.752 8.632 1.00 81.38 98 ILE A O 1
ATOM 701 N N . PHE A 1 99 ? 1.932 2.018 6.812 1.00 77.56 99 PHE A N 1
ATOM 702 C CA . PHE A 1 99 ? 0.699 2.620 7.329 1.00 77.56 99 PHE A CA 1
ATOM 703 C C . PHE A 1 99 ? -0.499 1.665 7.334 1.00 77.56 99 PHE A C 1
ATOM 705 O O . PHE A 1 99 ? -1.351 1.770 8.216 1.00 77.56 99 PHE A O 1
ATOM 712 N N . SER A 1 100 ? -0.550 0.691 6.420 1.00 78.44 100 SER A N 1
ATOM 713 C CA . SER A 1 100 ? -1.586 -0.349 6.429 1.00 78.44 100 SER A CA 1
ATOM 714 C C . SER A 1 100 ? -1.550 -1.186 7.710 1.00 78.44 100 SER A C 1
ATOM 716 O O . SER A 1 100 ? -2.606 -1.563 8.218 1.00 78.44 100 SER A O 1
ATOM 718 N N . GLY A 1 101 ? -0.355 -1.458 8.248 1.00 78.06 101 GLY A N 1
ATOM 719 C CA . GLY A 1 101 ? -0.207 -2.162 9.521 1.00 78.06 101 GLY A CA 1
ATOM 720 C C . GLY A 1 101 ? -0.836 -1.394 10.686 1.00 78.06 101 GLY A C 1
ATOM 721 O O . GLY A 1 101 ? -1.522 -1.989 11.512 1.00 78.06 101 GLY A O 1
ATOM 722 N N . PHE A 1 102 ? -0.678 -0.066 10.717 1.00 74.62 102 PHE A N 1
ATOM 723 C CA . PHE A 1 102 ? -1.258 0.776 11.766 1.00 74.62 102 PHE A CA 1
ATOM 724 C C . PHE A 1 102 ? -2.777 0.892 11.679 1.00 74.62 102 PHE A C 1
ATOM 726 O O . PHE A 1 102 ? -3.426 0.857 12.718 1.00 74.62 102 PHE A O 1
ATOM 733 N N . ALA A 1 103 ? -3.351 0.989 10.477 1.00 75.88 103 ALA A N 1
ATOM 734 C CA . ALA A 1 103 ? -4.805 1.025 10.315 1.00 75.88 103 ALA A CA 1
ATOM 735 C C . ALA A 1 103 ? -5.458 -0.270 10.833 1.00 75.88 103 ALA A C 1
ATOM 737 O O . ALA A 1 103 ? -6.347 -0.218 11.676 1.00 75.88 103 ALA A O 1
ATOM 738 N N . SER A 1 104 ? -4.938 -1.434 10.421 1.00 76.88 104 SER A N 1
ATOM 739 C CA . SER A 1 104 ? -5.432 -2.728 10.911 1.00 76.88 104 SER A CA 1
ATOM 740 C C . SER A 1 104 ? -5.204 -2.916 12.414 1.00 76.88 104 SER A C 1
ATOM 742 O O . SER A 1 104 ? -6.050 -3.482 13.105 1.00 76.88 104 SER A O 1
ATOM 744 N N . LEU A 1 105 ? -4.074 -2.443 12.946 1.00 75.88 105 LEU A N 1
ATOM 745 C CA . LEU A 1 105 ? -3.815 -2.482 14.383 1.00 75.88 105 LEU A CA 1
ATOM 746 C C . LEU A 1 105 ? -4.793 -1.588 15.155 1.00 75.88 105 LEU A C 1
ATOM 748 O O . LEU A 1 105 ? -5.296 -2.005 16.194 1.00 75.88 105 LEU A O 1
ATOM 752 N N . ASN A 1 106 ? -5.084 -0.391 14.645 1.00 83.62 106 ASN A N 1
ATOM 753 C CA . ASN A 1 106 ? -6.041 0.533 15.242 1.00 83.62 106 ASN A CA 1
ATOM 754 C C . ASN A 1 106 ? -7.450 -0.075 15.296 1.00 83.62 106 ASN A C 1
ATOM 756 O O . ASN A 1 106 ? -8.078 -0.045 16.352 1.00 83.62 106 ASN A O 1
ATOM 760 N N . ASP A 1 107 ? -7.904 -0.699 14.206 1.00 84.31 107 ASP A N 1
ATOM 761 C CA . ASP A 1 107 ? -9.200 -1.387 14.158 1.00 84.31 107 ASP A CA 1
ATOM 762 C C . ASP A 1 107 ? -9.271 -2.534 15.183 1.00 84.31 107 ASP A C 1
ATOM 764 O O . ASP A 1 107 ? -10.261 -2.675 15.901 1.00 84.31 107 ASP A O 1
ATOM 768 N N . HIS A 1 108 ? -8.198 -3.323 15.322 1.00 88.38 108 HIS A N 1
ATOM 769 C CA . HIS A 1 108 ? -8.129 -4.387 16.328 1.00 88.38 108 HIS A CA 1
ATOM 770 C C . HIS A 1 108 ? -8.113 -3.862 17.770 1.00 88.38 108 HIS A C 1
ATOM 772 O O . HIS A 1 108 ? -8.732 -4.467 18.649 1.00 88.38 108 HIS A O 1
ATOM 778 N N . VAL A 1 109 ? -7.396 -2.767 18.038 1.00 90.75 109 VAL A N 1
ATOM 779 C CA . VAL A 1 109 ? -7.375 -2.130 19.364 1.00 90.75 109 VAL A CA 1
ATOM 780 C C . VAL A 1 109 ? -8.764 -1.605 19.719 1.00 90.75 109 VAL A C 1
ATOM 782 O O . VAL A 1 109 ? -9.223 -1.825 20.839 1.00 90.75 109 VAL A O 1
ATOM 785 N N . GLU A 1 110 ? -9.457 -0.983 18.767 1.00 92.56 110 GLU A N 1
ATOM 786 C CA . GLU A 1 110 ? -10.809 -0.462 18.959 1.00 92.56 110 GLU A CA 1
ATOM 787 C C . GLU A 1 110 ? -11.830 -1.582 19.201 1.00 92.56 110 GLU A C 1
ATOM 789 O O . GLU A 1 110 ? -12.617 -1.515 20.147 1.00 92.56 110 GLU A O 1
ATOM 794 N N . GLN A 1 111 ? -11.758 -2.668 18.427 1.00 93.12 111 GLN A N 1
ATOM 795 C CA . GLN A 1 111 ? -12.586 -3.856 18.639 1.00 93.12 111 GLN A CA 1
ATOM 796 C C . GLN A 1 111 ? -12.377 -4.444 20.043 1.00 93.12 111 GLN A C 1
ATOM 798 O O . GLN A 1 111 ? -13.336 -4.684 20.778 1.00 93.12 111 GLN A O 1
ATOM 803 N N . ARG A 1 112 ? -11.116 -4.605 20.462 1.00 94.56 112 ARG A N 1
ATOM 804 C CA . ARG A 1 112 ? -10.782 -5.114 21.798 1.00 94.56 112 ARG A CA 1
ATOM 805 C C . ARG A 1 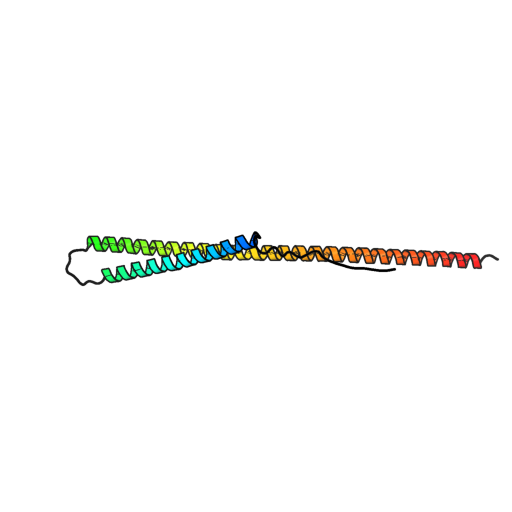112 ? -11.241 -4.170 22.912 1.00 94.56 112 ARG A C 1
ATOM 807 O O . ARG A 1 112 ? -11.670 -4.634 23.965 1.00 94.56 112 ARG A O 1
ATOM 814 N N . ARG A 1 113 ? -11.175 -2.853 22.698 1.00 94.69 113 ARG A N 1
ATOM 815 C CA . ARG A 1 113 ? -11.695 -1.846 23.637 1.00 94.69 113 ARG A CA 1
ATOM 816 C C . ARG A 1 113 ? -13.198 -2.028 23.854 1.00 94.69 113 ARG A C 1
ATOM 818 O O . ARG A 1 113 ? -13.652 -2.015 24.996 1.00 94.69 113 ARG A O 1
ATOM 825 N N . ILE A 1 114 ? -13.960 -2.229 22.778 1.00 96.31 114 ILE A N 1
ATOM 826 C CA . ILE A 1 114 ? -15.407 -2.480 22.848 1.00 96.31 114 ILE A CA 1
ATOM 827 C C . ILE A 1 114 ? -15.693 -3.780 23.609 1.00 96.31 114 ILE A C 1
ATOM 829 O O . ILE A 1 114 ? -16.544 -3.791 24.497 1.00 96.31 114 ILE A O 1
ATOM 833 N N . GLU A 1 115 ? -14.962 -4.855 23.314 1.00 97.00 115 GLU A N 1
ATOM 834 C CA . GLU A 1 115 ? -15.104 -6.141 24.009 1.00 97.00 115 GLU A CA 1
ATOM 835 C C . GLU A 1 115 ? -14.823 -6.024 25.511 1.00 97.00 115 GLU A C 1
ATOM 837 O O . GLU A 1 115 ? -15.591 -6.541 26.324 1.00 97.00 115 GLU A O 1
ATOM 842 N N . PHE A 1 116 ? -13.766 -5.303 25.899 1.00 97.31 116 PHE A N 1
ATOM 843 C CA . PHE A 1 116 ? -13.461 -5.076 27.310 1.00 97.31 116 PHE A CA 1
ATOM 844 C C . PHE A 1 116 ? -14.507 -4.220 28.013 1.00 97.31 116 PHE A C 1
ATOM 846 O O . PHE A 1 116 ? -14.858 -4.535 29.147 1.00 97.31 116 PHE A O 1
ATOM 853 N N . ASN A 1 117 ? -15.055 -3.201 27.352 1.00 97.75 117 ASN A N 1
ATOM 854 C CA . ASN A 1 117 ? -16.156 -2.422 27.917 1.00 97.75 117 ASN A CA 1
ATOM 855 C C . ASN A 1 117 ? -17.394 -3.294 28.155 1.00 97.75 117 ASN A C 1
ATOM 857 O O . ASN A 1 117 ? -17.962 -3.267 29.241 1.00 97.75 117 ASN A O 1
ATOM 861 N N . GLN A 1 118 ? -17.762 -4.138 27.188 1.00 97.94 118 GLN A N 1
ATOM 862 C CA . GLN A 1 118 ? -18.881 -5.070 27.354 1.00 97.94 118 GLN A CA 1
ATOM 863 C C . GLN A 1 118 ? -18.630 -6.083 28.476 1.00 97.94 118 GLN A C 1
ATOM 865 O O . GLN A 1 118 ? -19.554 -6.460 29.197 1.00 97.94 118 GLN A O 1
ATOM 870 N N . LEU A 1 119 ? -17.392 -6.562 28.619 1.00 98.00 119 LEU A N 1
ATOM 871 C CA . LEU A 1 119 ? -17.024 -7.468 29.702 1.00 98.00 119 LEU A CA 1
ATOM 872 C C . LEU A 1 119 ? -17.087 -6.767 31.064 1.00 98.00 119 LEU A C 1
ATOM 874 O O . LEU A 1 119 ? -17.585 -7.360 32.022 1.00 98.00 119 LEU A O 1
ATOM 878 N N . ALA A 1 120 ? -16.626 -5.518 31.145 1.00 97.62 120 ALA A N 1
ATOM 879 C CA . ALA A 1 120 ? -16.703 -4.705 32.352 1.00 97.62 120 ALA A CA 1
ATOM 880 C C . ALA A 1 120 ? -18.162 -4.480 32.773 1.00 97.62 120 ALA A C 1
ATOM 882 O O . ALA A 1 120 ? -18.507 -4.783 33.910 1.00 97.62 120 ALA A O 1
ATOM 883 N N . GLU A 1 121 ? -19.036 -4.077 31.847 1.00 97.94 121 GLU A N 1
ATOM 884 C CA . GLU A 1 121 ? -20.472 -3.891 32.110 1.00 97.94 121 GLU A CA 1
ATOM 885 C C . GLU A 1 121 ? -21.152 -5.182 32.590 1.00 97.94 121 GLU A C 1
ATOM 887 O O . GLU A 1 121 ? -21.900 -5.176 33.567 1.00 97.94 121 GLU A O 1
ATOM 892 N N . LYS A 1 122 ? -20.869 -6.322 31.945 1.00 98.12 122 LYS A N 1
ATOM 893 C CA . LYS A 1 122 ? -21.401 -7.630 32.374 1.00 98.12 122 LYS A CA 1
ATOM 894 C C . LYS A 1 122 ? -20.922 -8.017 33.771 1.00 98.12 122 LYS A C 1
ATOM 896 O O . LYS A 1 122 ? -21.689 -8.588 34.550 1.00 98.12 122 LYS A O 1
ATOM 901 N N . THR A 1 123 ? -19.657 -7.737 34.069 1.00 98.19 123 THR A N 1
ATOM 902 C CA . THR A 1 123 ? -19.057 -8.031 35.374 1.00 98.19 123 THR A CA 1
ATOM 903 C C . THR A 1 123 ? -19.697 -7.170 36.455 1.00 98.19 123 THR A C 1
ATOM 905 O O . THR A 1 123 ? -20.108 -7.707 37.479 1.00 98.19 123 THR A O 1
ATOM 908 N N . ASP A 1 124 ? -19.859 -5.873 36.199 1.00 98.19 124 ASP A N 1
ATOM 909 C CA . ASP A 1 124 ? -20.475 -4.924 37.127 1.00 98.19 124 ASP A CA 1
ATOM 910 C C . ASP A 1 124 ? -21.942 -5.281 37.405 1.00 98.19 124 ASP A C 1
ATOM 912 O O . ASP A 1 124 ? -22.373 -5.362 38.556 1.00 98.19 124 ASP A O 1
ATOM 916 N N . HIS A 1 125 ? -22.692 -5.652 36.362 1.00 98.25 125 HIS A N 1
ATOM 917 C CA . HIS A 1 125 ? -24.063 -6.132 36.521 1.00 98.25 125 HIS A CA 1
ATOM 918 C C . HIS A 1 125 ? -24.144 -7.405 37.380 1.00 98.25 125 HIS A C 1
ATOM 920 O O . HIS A 1 125 ? -24.996 -7.513 38.265 1.00 98.25 125 HIS A O 1
ATOM 926 N N . THR A 1 126 ? -23.244 -8.365 37.146 1.00 98.12 126 THR A N 1
ATOM 927 C CA . THR A 1 126 ? -23.191 -9.607 37.930 1.00 98.12 126 THR A CA 1
ATOM 928 C C . THR A 1 126 ? -22.827 -9.319 39.386 1.00 98.12 126 THR A C 1
ATOM 930 O O . THR A 1 126 ? -23.444 -9.876 40.291 1.00 98.12 126 THR A O 1
ATOM 933 N N . LEU A 1 127 ? -21.869 -8.419 39.621 1.00 98.25 127 LEU A N 1
ATOM 934 C CA . LEU A 1 127 ? -21.453 -8.004 40.958 1.00 98.25 127 LEU A CA 1
ATOM 935 C C . LEU A 1 127 ? -22.595 -7.323 41.726 1.00 98.25 127 LEU A C 1
ATOM 937 O O . LEU A 1 127 ? -22.831 -7.677 42.880 1.00 98.25 127 LEU A O 1
ATOM 941 N N . SER A 1 128 ? -23.340 -6.417 41.084 1.00 98.19 128 SER A N 1
ATOM 942 C CA . SER A 1 128 ? -24.523 -5.772 41.674 1.00 98.19 128 SER A CA 1
ATOM 943 C C . SER A 1 128 ? -25.562 -6.808 42.093 1.00 98.19 128 SER A C 1
ATOM 945 O O . SER A 1 128 ? -26.027 -6.796 43.230 1.00 98.19 128 SER A O 1
ATOM 947 N N . LYS A 1 129 ? -25.867 -7.766 41.211 1.00 98.25 129 LYS A N 1
ATOM 948 C CA . LYS A 1 129 ? -26.837 -8.830 41.490 1.00 98.25 129 LYS A CA 1
ATOM 949 C C . LYS A 1 129 ? -26.417 -9.710 42.671 1.00 98.25 129 LYS A C 1
ATOM 951 O O . LYS A 1 129 ? -27.224 -9.979 43.554 1.00 98.25 129 LYS A O 1
ATOM 956 N N . VAL A 1 130 ? -25.153 -10.131 42.714 1.00 98.19 130 VAL A N 1
ATOM 957 C CA . VAL A 1 130 ? -24.616 -10.906 43.845 1.00 98.19 130 VAL A CA 1
ATOM 958 C C . VAL A 1 130 ? -24.659 -10.085 45.139 1.00 98.19 130 VAL A C 1
ATOM 960 O O . VAL A 1 130 ? -24.989 -10.624 46.193 1.00 98.19 130 VAL A O 1
ATOM 963 N N . GLY A 1 131 ? -24.370 -8.782 45.068 1.00 98.00 131 GLY A N 1
ATOM 964 C CA . GLY A 1 131 ? -24.484 -7.865 46.203 1.00 98.00 131 GLY A CA 1
ATOM 965 C C . GLY A 1 131 ? -25.914 -7.750 46.739 1.00 98.00 131 GLY A C 1
ATOM 966 O O . GLY A 1 131 ? -26.121 -7.823 47.950 1.00 98.00 131 GLY A O 1
ATOM 967 N N . GLU A 1 132 ? -26.903 -7.632 45.851 1.00 97.88 132 GLU A N 1
ATOM 968 C CA . GLU A 1 132 ? -28.330 -7.608 46.201 1.00 97.88 132 GLU A CA 1
ATOM 969 C C . GLU A 1 132 ? -28.784 -8.923 46.851 1.00 97.88 132 GLU A C 1
ATOM 971 O O . GLU A 1 132 ? -29.429 -8.900 47.901 1.00 97.88 132 GLU A O 1
ATOM 976 N N . GLU A 1 133 ? -28.406 -10.069 46.276 1.00 98.06 133 GLU A N 1
ATOM 977 C CA . GLU A 1 133 ? -28.719 -11.396 46.824 1.00 98.06 133 GLU A CA 1
ATOM 978 C C . GLU A 1 133 ? -28.083 -11.599 48.209 1.00 98.06 133 GLU A C 1
ATOM 980 O O .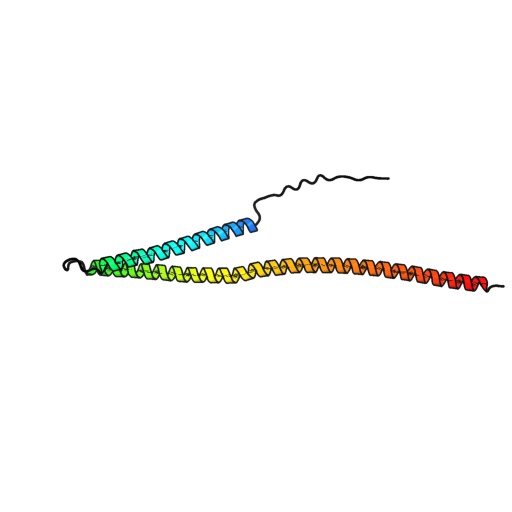 GLU A 1 133 ? -28.744 -12.056 49.144 1.00 98.06 133 GLU A O 1
ATOM 985 N N . ALA A 1 134 ? -26.819 -11.200 48.385 1.00 98.06 134 ALA A N 1
ATOM 986 C CA . ALA A 1 134 ? -26.135 -11.275 49.673 1.00 98.06 134 ALA A CA 1
ATOM 987 C C . ALA A 1 134 ? -26.804 -10.383 50.734 1.00 98.06 134 ALA A C 1
ATOM 989 O O . ALA A 1 134 ? -27.009 -10.823 51.868 1.00 98.06 134 ALA A O 1
ATOM 990 N N . ALA A 1 135 ? -27.186 -9.154 50.374 1.00 97.75 135 ALA A N 1
ATOM 991 C CA . ALA A 1 135 ? -27.885 -8.240 51.274 1.00 97.75 135 ALA A CA 1
ATOM 992 C C . ALA A 1 135 ? -29.272 -8.770 51.678 1.00 97.75 135 ALA A C 1
ATOM 994 O O . ALA A 1 135 ? -29.650 -8.680 52.849 1.00 97.75 135 ALA A O 1
ATOM 995 N N . ALA A 1 136 ? -30.014 -9.359 50.735 1.00 97.75 136 ALA A N 1
ATOM 996 C CA . ALA A 1 136 ? -31.306 -9.984 51.007 1.00 97.75 136 ALA A CA 1
ATOM 997 C C . ALA A 1 136 ? -31.170 -11.159 51.991 1.00 97.75 136 ALA A C 1
ATOM 999 O O . ALA A 1 136 ? -31.885 -11.197 52.994 1.00 97.75 136 ALA A O 1
ATOM 1000 N N . ASN A 1 137 ? -30.200 -12.050 51.761 1.00 97.50 137 ASN A N 1
ATOM 1001 C CA . ASN A 1 137 ? -29.932 -13.196 52.633 1.00 97.50 137 ASN A CA 1
ATOM 1002 C C . ASN A 1 137 ? -29.538 -12.765 54.055 1.00 97.50 137 ASN A C 1
ATOM 1004 O O . ASN A 1 137 ? -29.996 -13.353 55.034 1.00 97.50 137 ASN A O 1
ATOM 1008 N N . LEU A 1 138 ? -28.712 -11.720 54.192 1.00 97.44 138 LEU A N 1
ATOM 1009 C CA . LEU A 1 138 ? -28.332 -11.180 55.503 1.00 97.44 138 LEU A CA 1
ATOM 1010 C C . LEU A 1 138 ? -29.538 -10.615 56.261 1.00 97.44 138 LEU A C 1
ATOM 1012 O O . LEU A 1 138 ? -29.688 -10.877 57.454 1.00 97.44 138 LEU A O 1
ATOM 1016 N N . LYS A 1 139 ? -30.421 -9.888 55.570 1.00 97.06 139 LYS A N 1
ATOM 1017 C CA . LYS A 1 139 ? -31.644 -9.335 56.163 1.00 97.06 139 LYS A CA 1
ATOM 1018 C C . LYS A 1 139 ? -32.615 -10.430 56.613 1.00 97.06 139 LYS A C 1
ATOM 1020 O O . LYS A 1 139 ? -33.236 -10.312 57.670 1.00 97.06 139 LYS A O 1
ATOM 1025 N N . GLU A 1 140 ? -32.751 -11.495 55.827 1.00 96.38 140 GLU A N 1
ATOM 1026 C CA . GLU A 1 140 ? -33.552 -12.662 56.204 1.00 96.38 140 GLU A CA 1
ATOM 1027 C C . GLU A 1 140 ? -32.977 -13.348 57.451 1.00 96.38 140 GLU A C 1
ATOM 1029 O O . GLU A 1 140 ? -33.711 -13.615 58.406 1.00 96.38 140 GLU A O 1
ATOM 1034 N N . LEU A 1 141 ? -31.656 -13.549 57.492 1.00 96.31 141 LEU A N 1
ATOM 1035 C CA . LEU A 1 141 ? -30.972 -14.153 58.634 1.00 96.31 141 LEU A CA 1
ATOM 1036 C C . LEU A 1 141 ? -31.126 -13.316 59.916 1.00 96.31 141 LEU A C 1
ATOM 1038 O O . LEU A 1 141 ? -31.418 -13.867 60.980 1.00 96.31 141 LEU A O 1
ATOM 1042 N N . GLU A 1 142 ? -30.985 -11.991 59.821 1.00 96.00 142 GLU A N 1
ATOM 1043 C CA . GLU A 1 142 ? -31.196 -11.057 60.935 1.00 96.00 142 GLU A CA 1
ATOM 1044 C C . GLU A 1 142 ? -32.635 -11.124 61.474 1.00 96.00 142 GLU A C 1
ATOM 1046 O O . GLU A 1 142 ? -32.857 -11.156 62.692 1.00 96.00 142 GLU A O 1
ATOM 1051 N N . SER A 1 143 ? -33.622 -11.204 60.575 1.00 94.81 143 SER A N 1
ATOM 1052 C CA . SER A 1 143 ? -35.030 -11.371 60.944 1.00 94.81 143 SER A CA 1
ATOM 1053 C C . SER A 1 143 ? -35.264 -12.689 61.688 1.00 94.81 143 SER A C 1
ATOM 1055 O O . SER A 1 143 ? -35.907 -12.706 62.744 1.00 94.81 143 SER A O 1
ATOM 1057 N N . HIS A 1 144 ? -34.684 -13.784 61.191 1.00 93.75 144 HIS A N 1
ATOM 1058 C CA . HIS A 1 144 ? -34.800 -15.109 61.799 1.00 93.75 144 HIS A CA 1
ATOM 1059 C C . HIS A 1 144 ? -34.159 -15.171 63.192 1.00 93.75 144 HIS A C 1
ATOM 1061 O O . HIS A 1 144 ? -34.733 -15.758 64.118 1.00 93.75 144 HIS A O 1
ATOM 1067 N N . TYR A 1 145 ? -32.997 -14.534 63.363 1.00 93.00 145 TYR A N 1
ATOM 1068 C CA . TYR A 1 145 ? -32.319 -14.416 64.653 1.00 93.00 145 TYR A CA 1
ATOM 1069 C C . TYR A 1 145 ? -33.157 -13.614 65.655 1.00 93.00 145 TYR A C 1
ATOM 1071 O O . TYR A 1 145 ? -33.436 -14.096 66.755 1.00 93.00 145 TYR A O 1
ATOM 1079 N N . SER A 1 146 ? -33.636 -12.434 65.251 1.00 92.19 146 SER A N 1
ATOM 1080 C CA . SER A 1 146 ? -34.457 -11.561 66.099 1.00 92.19 146 SER A CA 1
ATOM 1081 C C . SER A 1 146 ? -35.768 -12.234 66.520 1.00 92.19 146 SER A C 1
ATOM 1083 O O . SER A 1 146 ? -36.142 -12.186 67.692 1.00 92.19 146 SER A O 1
ATOM 1085 N N . SER A 1 147 ? -36.442 -12.929 65.594 1.00 91.31 147 SER A N 1
ATOM 1086 C CA . SER A 1 147 ? -37.666 -13.687 65.888 1.00 91.31 147 SER A CA 1
ATOM 1087 C C . SER A 1 147 ? -37.410 -14.843 66.859 1.00 91.31 147 SER A C 1
ATOM 1089 O O . SER A 1 147 ? -38.190 -15.065 67.788 1.00 91.31 147 SER A O 1
ATOM 1091 N N . SER A 1 148 ? -36.303 -15.567 66.683 1.00 90.25 148 SER A N 1
ATOM 1092 C CA . SER A 1 148 ? -35.928 -16.668 67.577 1.00 90.25 148 SER A CA 1
ATOM 1093 C C . SER A 1 148 ? -35.616 -16.163 68.987 1.00 90.25 148 SER A C 1
ATOM 1095 O O . SER A 1 148 ? -36.114 -16.727 69.959 1.00 90.25 148 SER A O 1
ATOM 1097 N N . ALA A 1 149 ? -34.870 -15.061 69.108 1.00 85.12 149 ALA A N 1
ATOM 1098 C CA . ALA A 1 149 ? -34.574 -14.426 70.391 1.00 85.12 149 ALA A CA 1
ATOM 1099 C C . ALA A 1 149 ? -35.852 -13.969 71.122 1.00 85.12 149 ALA A C 1
ATOM 1101 O O . ALA A 1 149 ? -35.999 -14.208 72.321 1.00 85.12 149 ALA A O 1
ATOM 1102 N N . GLN A 1 150 ? -36.813 -13.385 70.398 1.00 81.12 150 GLN A N 1
ATOM 1103 C CA . GLN A 1 150 ? -38.112 -12.991 70.956 1.00 81.12 150 GLN A CA 1
ATOM 1104 C C . GLN A 1 150 ? -38.933 -14.193 71.439 1.00 81.12 150 GLN A C 1
ATOM 1106 O O . GLN A 1 150 ? -39.458 -14.155 72.550 1.00 81.12 150 GLN A O 1
ATOM 1111 N N . LYS A 1 151 ? -39.010 -15.279 70.654 1.00 82.38 151 LYS A N 1
ATOM 1112 C CA . LYS A 1 151 ? -39.709 -16.514 71.061 1.00 82.38 151 LYS A CA 1
ATOM 1113 C C . LYS A 1 151 ? -39.091 -17.143 72.307 1.00 82.38 151 LYS A C 1
ATOM 1115 O O . LYS A 1 151 ? -39.821 -17.596 73.183 1.00 82.38 151 LYS A O 1
ATOM 1120 N N . ILE A 1 152 ? -37.760 -17.158 72.403 1.00 83.62 152 ILE A N 1
ATOM 1121 C CA . ILE A 1 152 ? -37.054 -17.667 73.586 1.00 83.62 152 ILE A CA 1
ATOM 1122 C C . ILE A 1 152 ? -37.399 -16.824 74.818 1.00 83.62 152 ILE A C 1
ATOM 1124 O O . ILE A 1 152 ? -37.734 -17.392 75.852 1.00 83.62 152 ILE A O 1
ATOM 1128 N N . MET A 1 153 ? -37.380 -15.491 74.708 1.00 77.38 153 MET A N 1
ATOM 1129 C CA . MET A 1 153 ? -37.781 -14.609 75.812 1.00 77.38 153 MET A CA 1
ATOM 1130 C C . MET A 1 153 ? -39.245 -14.802 76.222 1.00 77.38 153 MET A C 1
ATOM 1132 O O . MET A 1 153 ? -39.544 -14.805 77.412 1.00 77.38 153 MET A O 1
ATOM 1136 N N . GLN A 1 154 ? -40.152 -14.982 75.259 1.00 75.25 154 GLN A N 1
ATOM 1137 C CA . GLN A 1 154 ? -41.580 -15.164 75.527 1.00 75.25 154 GLN A CA 1
ATOM 1138 C C . GLN A 1 154 ? -41.875 -16.507 76.215 1.00 75.25 154 GLN A C 1
ATOM 1140 O O . GLN A 1 154 ? -42.723 -16.566 77.097 1.00 75.25 154 GLN A O 1
ATOM 1145 N N . ASN A 1 155 ? -41.120 -17.559 75.884 1.00 73.88 155 ASN A N 1
ATOM 1146 C CA . ASN A 1 155 ? -41.182 -18.855 76.569 1.00 73.88 155 ASN A CA 1
ATOM 1147 C C . ASN A 1 155 ? -40.549 -18.849 77.976 1.00 73.88 155 ASN A C 1
ATOM 1149 O O . ASN A 1 155 ? -40.663 -19.845 78.687 1.00 73.88 155 ASN A O 1
ATOM 1153 N N . LEU A 1 156 ? -39.858 -17.773 78.369 1.00 67.88 156 LEU A N 1
ATOM 1154 C CA . LEU A 1 156 ? -39.204 -17.631 79.675 1.00 67.88 156 LEU A CA 1
ATOM 1155 C C . LEU A 1 156 ? -40.000 -16.756 80.663 1.00 67.88 156 LEU A C 1
ATOM 1157 O O . LEU A 1 156 ? -39.538 -16.539 81.784 1.00 67.88 156 LEU A O 1
ATOM 1161 N N . GLN A 1 157 ? -41.170 -16.243 80.265 1.00 53.47 157 GLN A N 1
ATOM 1162 C CA . GLN A 1 157 ? -42.108 -15.588 81.182 1.00 53.47 157 GLN A CA 1
ATOM 1163 C C . GLN A 1 157 ? -42.994 -16.650 81.874 1.00 53.47 157 GLN A C 1
ATOM 1165 O O . GLN A 1 157 ? -43.440 -17.571 81.190 1.00 53.47 157 GLN A O 1
ATOM 1170 N N . PRO A 1 158 ? -43.196 -16.559 83.208 1.00 55.56 158 PRO A N 1
ATOM 1171 C CA . PRO A 1 158 ? -43.865 -17.580 84.026 1.00 55.56 158 PRO A CA 1
ATOM 1172 C C . PRO A 1 158 ? -45.371 -17.711 83.774 1.00 55.56 158 PRO A C 1
ATOM 1174 O O . PRO A 1 158 ? -46.001 -16.708 83.367 1.00 55.56 158 PRO A O 1
#

Radius of gyration: 40.49 Å; chains: 1; bounding box: 83×32×128 Å

Organism: Vigna radiata var. radiata (NCBI:txid3916)

pLDDT: mean 82.73, std 18.77, range [31.92, 98.25]

Secondary structure (DSSP, 8-state):
---------------S--HHHHHHHHHHHHHHHHHHHHHHHHHHHHHHHHHHHHHHS--S-SS-HHHHHHHHHHHHHHHHHHHHHHHHHHHHHHHHHHHHHHHHHHHHHHHHHHHHHHHHHHHHHHHHHHHHHHHHHHHHHHHHHHHHHHHHHHTT--